Protein AF-A0A6A4CBH0-F1 (afdb_monomer_lite)

Organism: NCBI:txid129364

Secondary structure (DSSP, 8-state):
--HHHHHHHHHHHHHHH-TTS-HHHHHHHHHHHHT-SSPPPHHHHHHHHHTHHHHHSTTTT-----PPPPPPHHHHHHHHHHHHHHTT----HHHHHHHHHHHHH-TT---S--------

Radius of gyration: 25.38 Å; chains: 1; bounding box: 57×27×65 Å

Foldseek 3Di:
DDPVLVLLLVLLVVCVVCVVQDLVNSQVCSCVVVVDPDRDDSVNSVVSNVCVVVSPDPCNVVCPVPPPPPPPPVVVLVVVVVVCVVVVHDDDPVNSVVVSVVCVVPPDDPDDDDDPPPDD

pLDDT: mean 73.87, std 17.66, range [33.56, 94.62]

Structure (mmCIF, N/CA/C/O backbone):
data_AF-A0A6A4CBH0-F1
#
_entry.id   AF-A0A6A4CBH0-F1
#
loop_
_atom_site.group_PDB
_atom_site.id
_atom_site.type_symbol
_atom_site.label_atom_id
_atom_site.label_alt_id
_atom_site.label_comp_id
_atom_site.label_asym_id
_atom_site.label_entity_id
_atom_site.label_seq_id
_atom_site.pdbx_PDB_ins_code
_atom_site.Cartn_x
_atom_s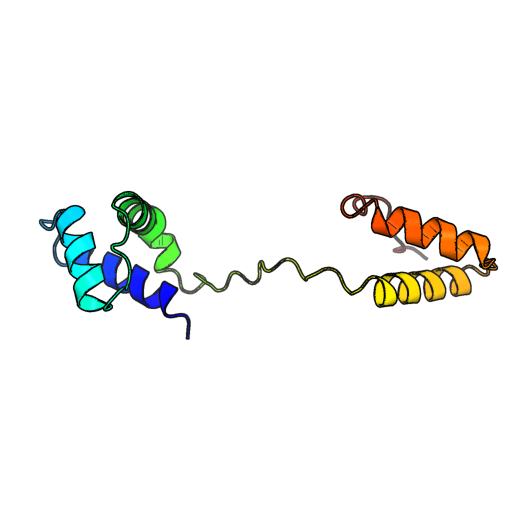ite.Cartn_y
_atom_site.Cartn_z
_atom_site.occupancy
_atom_site.B_iso_or_equiv
_atom_site.auth_seq_id
_atom_site.auth_comp_id
_atom_site.auth_asym_id
_atom_site.auth_atom_id
_atom_site.pdbx_PDB_model_num
ATOM 1 N N . MET A 1 1 ? 4.809 -12.274 -1.431 1.00 48.47 1 MET A N 1
ATOM 2 C CA . MET A 1 1 ? 3.428 -11.894 -1.054 1.00 48.47 1 MET A CA 1
ATOM 3 C C . MET A 1 1 ? 3.459 -10.471 -0.514 1.00 48.47 1 MET A C 1
ATOM 5 O O . MET A 1 1 ? 4.158 -10.226 0.465 1.00 48.47 1 MET A O 1
ATOM 9 N N . ASP A 1 2 ? 2.806 -9.523 -1.187 1.00 65.88 2 ASP A N 1
ATOM 10 C CA . ASP A 1 2 ? 2.856 -8.112 -0.788 1.00 65.88 2 ASP A CA 1
ATOM 11 C C . ASP A 1 2 ? 2.041 -7.873 0.500 1.00 65.88 2 ASP A C 1
ATOM 13 O O . ASP A 1 2 ? 0.806 -7.862 0.500 1.00 65.88 2 ASP A O 1
ATOM 17 N N . ARG A 1 3 ? 2.752 -7.695 1.623 1.00 72.12 3 ARG A N 1
ATOM 18 C CA . ARG A 1 3 ? 2.164 -7.398 2.942 1.00 72.12 3 ARG A CA 1
ATOM 19 C C . ARG A 1 3 ? 1.394 -6.073 2.942 1.00 72.12 3 ARG A C 1
ATOM 21 O O . ARG A 1 3 ? 0.424 -5.946 3.686 1.00 72.12 3 ARG A O 1
ATOM 28 N N . SER A 1 4 ? 1.775 -5.115 2.093 1.00 81.25 4 SER A N 1
ATOM 29 C CA . SER A 1 4 ? 1.113 -3.811 1.980 1.00 81.25 4 SER A CA 1
ATOM 30 C C . SER A 1 4 ? -0.310 -3.955 1.437 1.00 81.25 4 SER A C 1
ATOM 32 O O . SER A 1 4 ? -1.264 -3.484 2.063 1.00 81.25 4 SER A O 1
ATOM 34 N N . LYS A 1 5 ? -0.477 -4.699 0.335 1.00 86.06 5 LYS A N 1
ATOM 35 C CA . LYS A 1 5 ? -1.785 -5.055 -0.242 1.00 86.06 5 LYS A CA 1
ATOM 36 C C . LYS A 1 5 ? -2.701 -5.743 0.772 1.00 86.06 5 LYS A C 1
ATOM 38 O O . LYS A 1 5 ? -3.870 -5.374 0.894 1.00 86.06 5 LYS A O 1
ATOM 43 N N . PHE A 1 6 ? -2.176 -6.704 1.534 1.00 88.94 6 PHE A N 1
ATOM 44 C CA . PHE A 1 6 ? -2.955 -7.403 2.561 1.00 88.94 6 PHE A CA 1
ATOM 45 C C . PHE A 1 6 ? -3.449 -6.459 3.671 1.00 88.94 6 PHE A C 1
ATOM 47 O O . PHE A 1 6 ? -4.631 -6.491 4.015 1.00 88.94 6 PHE A O 1
ATOM 54 N N . HIS A 1 7 ? -2.583 -5.581 4.193 1.00 91.06 7 HIS A N 1
ATOM 55 C CA . HIS A 1 7 ? -2.962 -4.630 5.246 1.00 91.06 7 HIS A CA 1
ATOM 56 C C . HIS A 1 7 ? -4.074 -3.679 4.793 1.00 91.06 7 HIS A C 1
ATOM 58 O O . HIS A 1 7 ? -5.059 -3.506 5.511 1.00 91.06 7 HIS A O 1
ATOM 64 N N . LYS A 1 8 ? -3.955 -3.103 3.588 1.00 91.62 8 LYS A N 1
ATOM 65 C CA . LYS A 1 8 ? -4.967 -2.187 3.036 1.00 91.62 8 LYS A CA 1
ATOM 66 C C . LYS A 1 8 ? -6.329 -2.870 2.901 1.00 91.62 8 LYS A C 1
ATOM 68 O O . LYS A 1 8 ? -7.339 -2.314 3.319 1.00 91.62 8 LYS A O 1
ATOM 73 N N . ARG A 1 9 ? -6.350 -4.110 2.405 1.00 93.56 9 ARG A N 1
ATOM 74 C CA . ARG A 1 9 ? -7.587 -4.892 2.263 1.00 93.56 9 ARG A CA 1
ATOM 75 C C . ARG A 1 9 ? -8.242 -5.217 3.600 1.00 93.56 9 ARG A C 1
ATOM 77 O O . ARG A 1 9 ? -9.455 -5.121 3.739 1.00 93.56 9 ARG A O 1
ATOM 84 N N . ALA A 1 10 ? -7.446 -5.588 4.594 1.00 93.19 10 ALA A N 1
ATOM 85 C CA . ALA A 1 10 ? -7.961 -5.870 5.925 1.00 93.19 10 ALA A CA 1
ATOM 86 C C . ALA A 1 10 ? -8.542 -4.616 6.609 1.00 93.19 10 ALA A C 1
ATOM 88 O O . ALA A 1 10 ? -9.530 -4.736 7.326 1.00 93.19 10 ALA A O 1
ATOM 89 N N . ILE A 1 11 ? -7.982 -3.427 6.355 1.00 93.00 11 ILE A N 1
ATOM 90 C CA . ILE A 1 11 ? -8.547 -2.149 6.825 1.00 93.00 11 ILE A CA 1
ATOM 91 C C . ILE A 1 11 ? -9.919 -1.891 6.197 1.00 93.00 11 ILE A C 1
ATOM 93 O O . ILE A 1 11 ? -10.850 -1.560 6.923 1.00 93.00 11 ILE A O 1
ATOM 97 N N . ILE A 1 12 ? -10.057 -2.085 4.883 1.00 93.75 12 ILE A N 1
ATOM 98 C CA . ILE A 1 12 ? -11.334 -1.897 4.173 1.00 93.75 12 ILE A CA 1
ATOM 99 C C . ILE A 1 12 ? -12.404 -2.841 4.736 1.00 93.75 12 ILE A C 1
ATOM 101 O O . ILE A 1 12 ? -13.463 -2.383 5.144 1.00 93.75 12 ILE A O 1
ATOM 105 N N . ARG A 1 13 ? -12.084 -4.133 4.889 1.00 94.62 13 ARG A N 1
ATOM 106 C CA . ARG A 1 13 ? -13.010 -5.120 5.475 1.00 94.62 13 ARG A CA 1
ATOM 107 C C . ARG A 1 13 ? -13.432 -4.769 6.902 1.00 94.62 13 ARG A C 1
ATOM 109 O O . ARG A 1 13 ? -14.569 -5.015 7.280 1.00 94.62 13 ARG A O 1
ATOM 116 N N . MET A 1 14 ? -12.519 -4.217 7.704 1.00 92.50 14 MET A N 1
ATOM 117 C CA . MET A 1 14 ? -12.837 -3.779 9.066 1.00 92.50 14 MET A CA 1
ATOM 118 C C . MET A 1 14 ? -13.775 -2.565 9.063 1.00 92.50 14 MET A C 1
ATOM 120 O O . MET A 1 14 ? -14.691 -2.508 9.877 1.00 92.50 14 MET A O 1
ATOM 124 N N . ALA A 1 15 ? -13.565 -1.616 8.147 1.00 91.12 15 ALA A N 1
ATOM 125 C CA . ALA A 1 15 ? -14.429 -0.448 7.997 1.00 91.12 15 ALA A CA 1
ATOM 126 C C . ALA A 1 15 ? -15.841 -0.833 7.515 1.00 91.12 15 ALA A C 1
ATOM 128 O O . ALA A 1 15 ? -16.821 -0.293 8.015 1.00 91.12 15 ALA A O 1
ATOM 129 N N . GLU A 1 16 ? -15.947 -1.805 6.604 1.00 89.50 16 GLU A N 1
ATOM 130 C CA . GLU A 1 16 ? -17.230 -2.360 6.143 1.00 89.50 16 GLU A CA 1
ATOM 131 C C . GLU A 1 16 ? -17.956 -3.135 7.251 1.00 89.50 16 GLU A C 1
ATOM 133 O O . GLU A 1 16 ? -19.165 -2.996 7.416 1.00 89.50 16 GLU A O 1
ATOM 138 N N . ALA A 1 17 ? -17.225 -3.931 8.039 1.00 90.62 17 ALA A N 1
ATOM 139 C CA . ALA A 1 17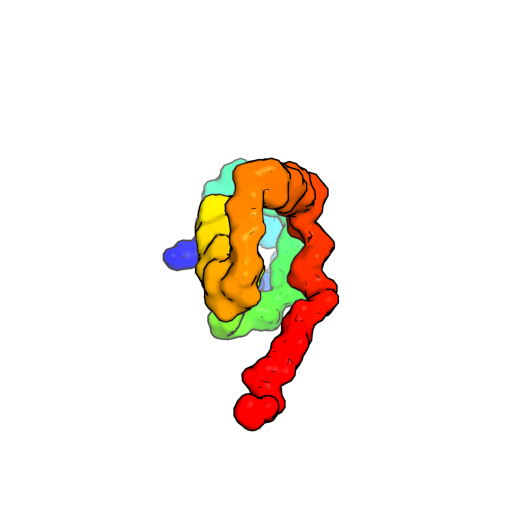 ? -17.801 -4.709 9.135 1.00 90.62 17 ALA A CA 1
ATOM 140 C C . ALA A 1 17 ? -18.246 -3.842 10.325 1.00 90.62 17 ALA A C 1
ATOM 142 O O . ALA A 1 17 ? -19.129 -4.240 11.084 1.00 90.62 17 ALA A O 1
ATOM 143 N N . CYS A 1 18 ? -17.620 -2.681 10.528 1.00 88.81 18 CYS A N 1
ATOM 144 C CA . CYS A 1 18 ? -17.898 -1.782 11.646 1.00 88.81 18 CYS A CA 1
ATOM 145 C C . CYS A 1 18 ? -17.973 -0.320 11.165 1.00 88.81 18 CYS A C 1
ATOM 147 O O . CYS A 1 18 ? -17.053 0.456 11.436 1.00 88.81 18 CYS A O 1
ATOM 149 N N . PRO A 1 19 ? -19.070 0.095 10.502 1.00 85.50 19 PRO A N 1
ATOM 150 C CA . PRO A 1 19 ? -19.208 1.450 9.955 1.00 85.50 19 PRO A CA 1
ATOM 151 C C . PRO A 1 19 ? -19.298 2.544 11.032 1.00 85.50 19 PRO A C 1
ATOM 153 O O . PRO A 1 19 ? -19.088 3.718 10.743 1.00 85.50 19 PRO A O 1
ATOM 156 N N . SER A 1 20 ? -19.585 2.175 12.285 1.00 86.44 20 SER A N 1
ATOM 157 C CA . SER A 1 20 ? -19.554 3.075 13.445 1.00 86.44 20 SER A CA 1
ATOM 158 C C . SER A 1 20 ? -18.137 3.441 13.897 1.00 86.44 20 SER A C 1
ATOM 160 O O . SER A 1 20 ? -17.965 4.389 14.662 1.00 86.44 20 SER A O 1
ATOM 162 N N . MET A 1 21 ? -17.120 2.704 13.441 1.00 88.00 21 MET A N 1
ATOM 163 C CA . MET A 1 21 ? -15.731 2.923 13.822 1.00 88.00 21 MET A CA 1
ATOM 164 C C . MET A 1 21 ? -15.176 4.164 13.123 1.00 88.00 21 MET A C 1
ATOM 166 O O . MET A 1 21 ? -15.154 4.275 11.896 1.00 88.00 21 MET A O 1
ATOM 170 N N . THR A 1 22 ? -14.665 5.107 13.904 1.00 88.75 22 THR A N 1
ATOM 171 C CA . THR A 1 22 ? -14.076 6.331 13.366 1.00 88.75 22 THR A CA 1
ATOM 172 C C . THR A 1 22 ? -12.725 6.055 12.699 1.00 88.75 22 THR A C 1
ATOM 174 O O . THR A 1 22 ? -11.999 5.115 13.033 1.00 88.75 22 THR A O 1
ATOM 177 N N . GLN A 1 23 ? -12.297 6.944 11.795 1.00 88.69 23 GLN A N 1
ATOM 178 C CA . GLN A 1 23 ? -10.972 6.840 11.163 1.00 88.69 23 GLN A CA 1
ATOM 179 C C . GLN A 1 23 ? -9.819 6.782 12.181 1.00 88.69 23 GLN A C 1
ATOM 181 O O . GLN A 1 23 ? -8.821 6.104 11.948 1.00 88.69 23 GLN A O 1
ATOM 186 N N . SER A 1 24 ? -9.936 7.487 13.310 1.00 88.38 24 SER A N 1
ATOM 187 C CA . SER A 1 24 ? -8.912 7.483 14.364 1.00 88.38 24 SER A CA 1
ATOM 188 C C . SER A 1 24 ? -8.783 6.117 15.031 1.00 88.38 24 SER A C 1
ATOM 190 O O . SER A 1 24 ? -7.672 5.677 15.343 1.00 88.38 24 SER A O 1
ATOM 192 N N . GLU A 1 25 ? -9.908 5.435 15.215 1.00 90.31 25 GLU A N 1
ATOM 193 C CA . GLU A 1 25 ? -9.951 4.086 15.761 1.00 90.31 25 GLU A CA 1
ATOM 194 C C . GLU A 1 25 ? -9.422 3.080 14.743 1.00 90.31 25 GLU A C 1
ATOM 196 O O . GLU A 1 25 ? -8.608 2.237 15.114 1.00 90.31 25 GLU A O 1
ATOM 201 N N . LEU A 1 26 ? -9.769 3.211 13.457 1.00 90.94 26 LEU A N 1
ATOM 202 C CA . LEU A 1 26 ? -9.203 2.379 12.386 1.00 90.94 26 LEU A CA 1
ATOM 203 C C . LEU A 1 26 ? -7.674 2.498 12.313 1.00 90.94 26 LEU A C 1
ATOM 205 O O . LEU A 1 26 ? -6.982 1.490 12.170 1.00 90.94 26 LEU A O 1
ATOM 209 N N . VAL A 1 27 ? -7.122 3.705 12.484 1.00 91.88 27 VAL A N 1
ATOM 210 C CA . VAL A 1 27 ? -5.668 3.915 12.589 1.00 91.88 27 VAL A CA 1
ATOM 211 C C . VAL A 1 27 ? -5.082 3.150 13.783 1.00 91.88 27 VAL A C 1
ATOM 213 O O . VAL A 1 27 ? -4.048 2.484 13.652 1.00 91.88 27 VAL A O 1
ATOM 216 N N . ALA A 1 28 ? -5.706 3.264 14.959 1.00 91.75 28 ALA A N 1
ATOM 217 C CA . ALA A 1 28 ? -5.237 2.604 16.177 1.00 91.75 28 ALA A CA 1
ATOM 218 C C . ALA A 1 28 ? -5.319 1.073 16.056 1.00 91.75 28 ALA A C 1
ATOM 220 O O . ALA A 1 28 ? -4.362 0.368 16.391 1.00 91.75 28 ALA A O 1
ATOM 221 N N . TRP A 1 29 ? -6.424 0.575 15.502 1.00 93.12 29 TRP A N 1
ATOM 222 C CA . TRP A 1 29 ? -6.647 -0.832 15.204 1.00 93.12 29 TRP A CA 1
ATOM 223 C C . TRP A 1 29 ? -5.617 -1.361 14.210 1.00 93.12 29 TRP A C 1
ATOM 225 O O . TRP A 1 29 ? -4.968 -2.362 14.503 1.00 93.12 29 TRP A O 1
ATOM 235 N N . ALA A 1 30 ? -5.379 -0.667 13.095 1.00 91.06 30 ALA A N 1
ATOM 236 C CA . ALA A 1 30 ? -4.412 -1.086 12.083 1.00 91.06 30 ALA A CA 1
ATOM 237 C C . ALA A 1 30 ? -2.992 -1.160 12.662 1.00 91.06 30 ALA A C 1
ATOM 239 O O . ALA A 1 30 ? -2.281 -2.148 12.461 1.00 91.06 30 ALA A O 1
ATOM 240 N N . ARG A 1 31 ? -2.588 -0.157 13.456 1.00 91.25 31 ARG A N 1
ATOM 241 C CA . ARG A 1 31 ? -1.292 -0.170 14.149 1.00 91.25 31 ARG A CA 1
ATOM 242 C C . ARG A 1 31 ? -1.166 -1.381 15.078 1.00 91.25 31 ARG A C 1
ATOM 244 O O . ARG A 1 31 ? -0.136 -2.053 15.045 1.00 91.25 31 ARG A O 1
ATOM 251 N N . LYS A 1 32 ? -2.198 -1.664 15.883 1.00 92.12 32 LYS A N 1
ATOM 252 C CA . LYS A 1 32 ? -2.212 -2.783 16.840 1.00 92.12 32 LYS A CA 1
ATOM 253 C C . LYS A 1 32 ? -2.238 -4.141 16.131 1.00 92.12 32 LYS A C 1
ATOM 255 O O . LYS A 1 32 ? -1.474 -5.031 16.495 1.00 92.12 32 LYS A O 1
ATOM 260 N N . LYS A 1 33 ? -3.076 -4.291 15.102 1.00 92.12 33 LYS A N 1
ATOM 261 C CA . LYS A 1 33 ? -3.291 -5.538 14.353 1.00 92.12 33 LYS A CA 1
ATOM 262 C C . LYS A 1 33 ? -2.060 -5.948 13.550 1.00 92.12 33 LYS A C 1
ATOM 264 O O . LYS A 1 33 ? -1.678 -7.113 13.595 1.00 92.12 33 LYS A O 1
ATOM 269 N N . PHE A 1 34 ? -1.432 -5.002 12.851 1.00 89.00 34 PHE A N 1
ATOM 270 C CA . PHE A 1 34 ? -0.278 -5.273 11.984 1.00 89.00 34 PHE A CA 1
ATOM 271 C C . PHE A 1 34 ? 1.073 -4.989 12.650 1.00 89.00 34 PHE A C 1
ATOM 273 O O . PHE A 1 34 ? 2.105 -5.094 11.993 1.00 89.00 34 PHE A O 1
ATOM 280 N N . LYS A 1 35 ? 1.078 -4.622 13.941 1.00 90.19 35 LYS A N 1
ATOM 281 C CA . LYS A 1 35 ? 2.284 -4.279 14.717 1.00 90.19 35 LYS A CA 1
ATOM 282 C C . LYS A 1 35 ? 3.185 -3.277 13.975 1.00 90.19 35 LYS A C 1
ATOM 284 O O . LYS A 1 35 ? 4.402 -3.438 13.912 1.00 90.19 35 LYS A O 1
ATOM 289 N N . LEU A 1 36 ? 2.575 -2.251 13.373 1.00 87.00 36 LEU A N 1
ATOM 290 C CA . LEU A 1 36 ? 3.304 -1.257 12.581 1.00 87.00 36 LEU A CA 1
ATOM 291 C C . LEU A 1 36 ? 4.220 -0.427 13.488 1.00 87.00 36 LEU A C 1
ATOM 293 O O . LEU A 1 36 ? 3.780 0.082 14.522 1.00 87.00 36 LEU A O 1
ATOM 297 N N . ARG A 1 37 ? 5.477 -0.241 13.062 1.00 85.69 37 ARG A N 1
ATOM 298 C CA . ARG A 1 37 ? 6.462 0.595 13.772 1.00 85.69 37 ARG A CA 1
ATOM 299 C C . ARG A 1 37 ? 5.961 2.031 13.939 1.00 85.69 37 ARG A C 1
ATOM 301 O O . ARG A 1 37 ? 6.069 2.601 15.018 1.00 85.69 37 ARG A O 1
ATOM 308 N N . ALA A 1 38 ? 5.391 2.591 12.873 1.00 85.06 38 ALA A N 1
ATOM 309 C CA . ALA A 1 38 ? 4.813 3.928 12.854 1.00 85.06 38 ALA A CA 1
ATOM 310 C C . ALA A 1 38 ? 3.284 3.862 12.793 1.00 85.06 38 ALA A C 1
ATOM 312 O O . ALA A 1 38 ? 2.703 2.980 12.155 1.00 85.06 38 ALA A O 1
ATOM 313 N N . LYS A 1 39 ? 2.628 4.823 13.449 1.00 82.25 39 LYS A N 1
ATOM 314 C CA . LYS A 1 39 ? 1.181 5.011 13.340 1.00 82.25 39 LYS A CA 1
ATOM 315 C C . LYS A 1 39 ? 0.858 5.473 11.909 1.00 82.25 39 LYS A C 1
ATOM 317 O O . LYS A 1 39 ? 1.436 6.472 11.481 1.00 82.25 39 LYS A O 1
ATOM 322 N N . PRO A 1 40 ? -0.037 4.789 11.173 1.00 83.25 40 PRO A N 1
ATOM 323 C CA . PRO A 1 40 ? -0.461 5.273 9.867 1.00 83.25 40 PRO A CA 1
ATOM 324 C C . PRO A 1 40 ? -1.175 6.619 10.023 1.00 83.25 40 PRO A C 1
ATOM 326 O O . PRO A 1 40 ? -1.867 6.857 11.016 1.00 83.25 40 PRO A O 1
ATOM 329 N N . SER A 1 41 ? -0.978 7.525 9.068 1.00 87.81 41 SER A N 1
ATOM 330 C CA . SER A 1 41 ? -1.644 8.824 9.104 1.00 87.81 41 SER A CA 1
ATOM 331 C C . SER A 1 41 ? -3.146 8.659 8.864 1.00 87.81 41 SER A C 1
ATOM 333 O O . SER A 1 41 ? -3.595 7.716 8.208 1.00 87.81 41 SER A O 1
ATOM 335 N N . ARG A 1 42 ? -3.943 9.600 9.380 1.00 87.81 42 ARG A N 1
ATOM 336 C CA . ARG A 1 42 ? -5.386 9.642 9.102 1.00 87.81 42 ARG A CA 1
ATOM 337 C C . ARG A 1 42 ? -5.655 9.766 7.598 1.00 87.81 42 ARG A C 1
ATOM 339 O O . ARG A 1 42 ? -6.542 9.097 7.079 1.00 87.81 42 ARG A O 1
ATOM 346 N N . ASN A 1 43 ? -4.823 10.549 6.907 1.00 89.94 43 ASN A N 1
ATOM 347 C CA . ASN A 1 43 ? -4.881 10.726 5.457 1.00 89.94 43 ASN A CA 1
ATOM 348 C C . ASN A 1 43 ? -4.656 9.399 4.730 1.00 89.94 43 ASN A C 1
ATOM 350 O O . ASN A 1 43 ? -5.436 9.070 3.851 1.00 89.94 43 ASN A O 1
ATOM 354 N N . ALA A 1 44 ? -3.698 8.578 5.175 1.00 88.56 44 ALA A N 1
ATOM 355 C CA . ALA A 1 44 ? -3.466 7.267 4.576 1.00 88.56 44 ALA A CA 1
ATOM 356 C C . ALA A 1 44 ? -4.692 6.345 4.685 1.00 88.56 44 ALA A C 1
ATOM 358 O O . ALA A 1 44 ? -4.998 5.632 3.736 1.00 88.56 44 ALA A O 1
ATOM 359 N N . ILE A 1 45 ? -5.420 6.362 5.810 1.00 91.25 45 ILE A N 1
ATOM 360 C CA . ILE A 1 45 ? -6.671 5.594 5.939 1.00 91.25 45 ILE A CA 1
ATOM 361 C C . ILE A 1 45 ? -7.756 6.149 5.011 1.00 91.25 45 ILE A C 1
ATOM 363 O O . ILE A 1 45 ? -8.433 5.371 4.348 1.00 91.25 45 ILE A O 1
ATOM 367 N N . SER A 1 46 ? -7.891 7.474 4.919 1.00 91.88 46 SER A N 1
ATOM 368 C CA . SER A 1 46 ? -8.816 8.118 3.977 1.00 91.88 46 SER A CA 1
ATOM 369 C C . SER A 1 46 ? -8.514 7.724 2.528 1.00 91.88 46 SER A C 1
ATOM 371 O O . SER A 1 46 ? -9.413 7.301 1.807 1.00 91.88 46 SER A O 1
ATOM 373 N N . ASP A 1 47 ? -7.244 7.765 2.123 1.00 91.69 47 ASP A N 1
ATOM 374 C CA . ASP A 1 47 ? -6.806 7.384 0.779 1.00 91.69 47 ASP A CA 1
ATOM 375 C C . ASP A 1 47 ? -7.047 5.895 0.503 1.00 91.69 47 ASP A C 1
ATOM 377 O O . ASP A 1 47 ? -7.463 5.532 -0.595 1.00 91.69 47 ASP A O 1
ATOM 381 N N . ILE A 1 48 ? -6.843 5.024 1.497 1.00 92.19 48 ILE A N 1
ATOM 382 C CA . ILE A 1 48 ? -7.172 3.595 1.386 1.00 92.19 48 ILE A CA 1
ATOM 383 C C . ILE A 1 48 ? -8.675 3.400 1.167 1.00 92.19 48 ILE A C 1
ATOM 385 O O . ILE A 1 48 ? -9.056 2.625 0.296 1.00 92.19 48 ILE A O 1
ATOM 389 N N . MET A 1 49 ? -9.526 4.099 1.920 1.00 91.00 49 MET A N 1
ATOM 390 C CA . MET A 1 49 ? -10.980 3.970 1.779 1.00 91.00 49 MET A CA 1
ATOM 391 C C . MET A 1 49 ? -11.484 4.540 0.449 1.00 91.00 49 MET A C 1
ATOM 393 O O . MET A 1 49 ? -12.304 3.909 -0.207 1.00 91.00 49 MET A O 1
ATOM 397 N N . LYS A 1 50 ? -10.955 5.684 -0.002 1.00 93.12 50 LYS A N 1
ATOM 398 C CA . LYS A 1 50 ? -11.303 6.269 -1.311 1.00 93.12 50 LYS A CA 1
ATOM 399 C C . LYS A 1 50 ? -10.952 5.351 -2.477 1.00 93.12 50 LYS A C 1
ATOM 401 O O . LYS A 1 50 ? -11.665 5.317 -3.469 1.00 93.12 50 LYS A O 1
ATOM 406 N N . ASN A 1 51 ? -9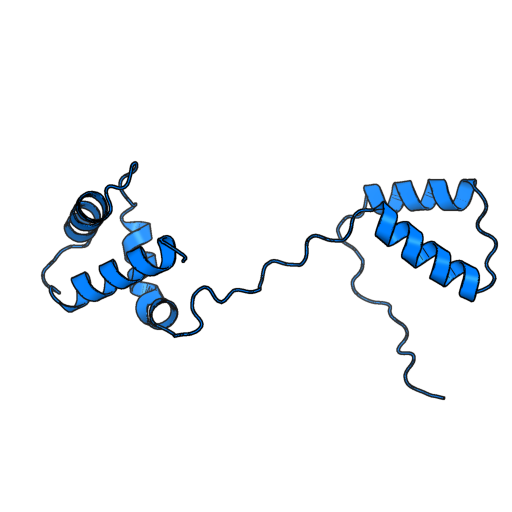.854 4.611 -2.353 1.00 91.25 51 ASN A N 1
ATOM 407 C CA . ASN A 1 51 ? -9.395 3.672 -3.371 1.00 91.25 51 ASN A CA 1
ATOM 408 C C . ASN A 1 51 ? -9.844 2.229 -3.081 1.00 91.25 51 ASN A C 1
ATOM 410 O O . ASN A 1 51 ? -9.227 1.297 -3.597 1.00 91.25 51 ASN A O 1
ATOM 414 N N . ALA A 1 52 ? -10.872 2.015 -2.249 1.00 91.75 52 ALA A N 1
ATOM 415 C CA . ALA A 1 52 ? -11.246 0.683 -1.771 1.00 91.75 52 ALA A CA 1
ATOM 416 C C . ALA A 1 52 ? -11.577 -0.296 -2.907 1.00 91.75 52 ALA A C 1
ATOM 418 O O . ALA A 1 52 ? -11.054 -1.412 -2.916 1.00 91.75 52 ALA A O 1
ATOM 419 N N . GLU A 1 53 ? -12.358 0.143 -3.896 1.00 89.75 53 GLU A N 1
ATOM 420 C CA . GLU A 1 53 ? -12.707 -0.657 -5.079 1.00 89.75 53 GLU A CA 1
ATOM 421 C C . GLU A 1 53 ? -11.458 -1.089 -5.856 1.00 89.75 53 GLU A C 1
ATOM 423 O O . GLU A 1 53 ? -11.256 -2.273 -6.137 1.00 89.75 53 GLU A O 1
ATOM 428 N N . SER A 1 54 ? -10.556 -0.136 -6.116 1.00 88.94 54 SER A N 1
ATOM 429 C CA . SER A 1 54 ? -9.280 -0.403 -6.780 1.00 88.94 54 SER A CA 1
ATOM 430 C C . SER A 1 54 ? -8.425 -1.375 -5.968 1.00 88.94 54 SER A C 1
ATOM 432 O O . SER A 1 54 ? -7.922 -2.343 -6.524 1.00 88.94 54 SER A O 1
ATOM 434 N N . ILE A 1 55 ? -8.327 -1.204 -4.646 1.00 89.75 55 ILE A N 1
ATOM 435 C CA . ILE A 1 55 ? -7.533 -2.062 -3.749 1.00 89.75 55 ILE A CA 1
ATOM 436 C C . ILE A 1 55 ? -8.079 -3.497 -3.676 1.00 89.75 55 ILE A C 1
ATOM 438 O O . ILE A 1 55 ? -7.310 -4.466 -3.549 1.00 89.75 55 ILE A O 1
ATOM 442 N N . MET A 1 56 ? -9.400 -3.654 -3.743 1.00 88.75 56 MET A N 1
ATOM 443 C CA . MET A 1 56 ? -10.068 -4.956 -3.722 1.00 88.75 56 MET A CA 1
ATOM 444 C C . MET A 1 56 ? -10.012 -5.690 -5.058 1.00 88.75 56 MET A C 1
ATOM 446 O O . MET A 1 56 ? -10.052 -6.922 -5.054 1.00 88.75 56 MET A O 1
ATOM 450 N N . SER A 1 57 ? -9.820 -4.974 -6.168 1.00 89.62 57 SER A N 1
ATOM 451 C CA . SER A 1 57 ? -9.672 -5.577 -7.495 1.00 89.62 57 SER A CA 1
ATOM 452 C C . SER A 1 57 ? -8.561 -6.637 -7.541 1.00 89.62 57 SER A C 1
ATOM 454 O O . SER A 1 57 ? -7.545 -6.557 -6.837 1.00 89.62 57 SER A O 1
ATOM 456 N N . ALA A 1 58 ? -8.736 -7.663 -8.375 1.00 84.31 58 ALA A N 1
ATOM 457 C CA . ALA A 1 58 ? -7.740 -8.724 -8.535 1.00 84.31 58 ALA A CA 1
ATOM 458 C C . ALA A 1 58 ? -6.382 -8.168 -9.009 1.00 84.31 58 ALA A C 1
ATOM 460 O O . ALA A 1 58 ? -5.339 -8.590 -8.500 1.00 84.31 58 ALA A O 1
ATOM 461 N N . THR A 1 59 ? -6.429 -7.158 -9.881 1.00 83.12 59 THR A N 1
ATOM 462 C CA . THR A 1 59 ? -5.298 -6.484 -10.538 1.00 83.12 59 THR A CA 1
ATOM 463 C C . THR A 1 59 ? -4.547 -5.492 -9.644 1.00 83.12 59 THR A C 1
ATOM 465 O O . THR A 1 59 ? -3.519 -4.963 -10.046 1.00 83.12 59 THR A O 1
ATOM 468 N N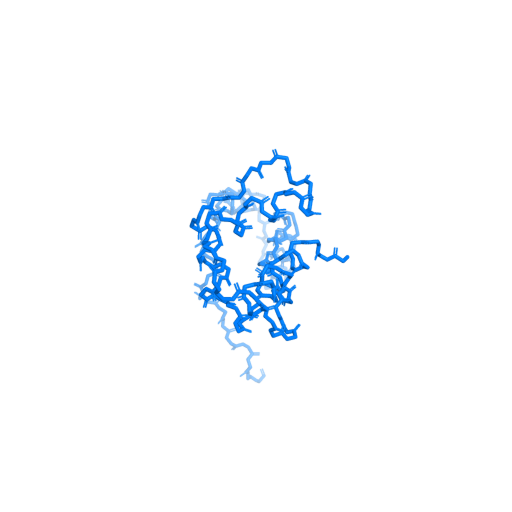 . TYR A 1 60 ? -5.014 -5.212 -8.424 1.00 81.31 60 TYR A N 1
ATOM 469 C CA . TYR A 1 60 ? -4.323 -4.279 -7.529 1.00 81.31 60 TYR A CA 1
ATOM 470 C C . TYR A 1 60 ? -2.926 -4.769 -7.136 1.00 81.31 60 TYR A C 1
ATOM 472 O O . TYR A 1 60 ? -2.807 -5.868 -6.591 1.00 81.31 60 TYR A O 1
ATOM 480 N N . GLY A 1 61 ? -1.873 -3.972 -7.316 1.00 70.62 61 GLY A N 1
ATOM 481 C CA . GLY A 1 61 ? -0.501 -4.414 -7.046 1.00 70.62 61 GLY A CA 1
ATOM 482 C C . GLY A 1 61 ? 0.063 -5.341 -8.127 1.00 70.62 61 GLY A C 1
ATOM 483 O O . GLY A 1 61 ? 1.154 -5.872 -7.939 1.00 70.62 61 GLY A O 1
ATOM 484 N N . ASP A 1 62 ? -0.666 -5.529 -9.233 1.00 69.94 62 ASP A N 1
ATOM 485 C CA . ASP A 1 62 ? -0.123 -6.006 -10.512 1.00 69.94 62 ASP A CA 1
ATOM 486 C C . ASP A 1 62 ? 0.405 -4.825 -11.346 1.00 69.94 62 ASP A C 1
ATOM 488 O O . ASP A 1 62 ? 0.447 -4.842 -12.576 1.00 69.94 62 ASP A O 1
ATOM 492 N N . ASP A 1 63 ? 0.784 -3.743 -10.661 1.00 56.91 63 ASP A N 1
ATOM 493 C CA . ASP A 1 63 ? 1.426 -2.570 -11.221 1.00 56.91 63 ASP A CA 1
ATOM 494 C C . ASP A 1 63 ? 2.850 -2.964 -11.646 1.00 56.91 63 ASP A C 1
ATOM 496 O O . ASP A 1 63 ? 3.871 -2.524 -11.121 1.00 56.91 63 ASP A O 1
ATOM 500 N N . SER A 1 64 ? 2.898 -3.738 -12.723 1.00 52.53 64 SER A N 1
ATOM 501 C CA . SER A 1 64 ? 4.003 -3.961 -13.649 1.00 52.53 64 SER A CA 1
ATOM 502 C C . SER A 1 64 ? 4.494 -2.645 -14.293 1.00 52.53 64 SER A C 1
ATOM 504 O O . SER A 1 64 ? 5.207 -2.648 -15.289 1.00 52.53 64 SER A O 1
ATOM 506 N N . GLN A 1 65 ? 4.130 -1.491 -13.720 1.00 54.31 65 GLN A N 1
ATOM 507 C CA . GLN A 1 65 ? 4.558 -0.144 -14.080 1.00 54.31 65 GLN A CA 1
ATOM 508 C C . GLN A 1 65 ? 5.849 0.270 -13.368 1.00 54.31 65 GLN A C 1
ATOM 510 O O . GLN A 1 65 ? 6.160 1.462 -13.282 1.00 54.31 65 GLN A O 1
ATOM 515 N N . HIS A 1 66 ? 6.662 -0.688 -12.920 1.00 50.81 66 HIS A N 1
ATOM 516 C CA . HIS A 1 66 ? 8.089 -0.415 -12.913 1.00 50.81 66 HIS A CA 1
ATOM 517 C C . HIS A 1 66 ? 8.458 -0.079 -14.358 1.00 50.81 66 HIS A C 1
ATOM 519 O O . HIS A 1 66 ? 8.568 -0.963 -15.206 1.00 50.81 66 HIS A O 1
ATOM 525 N N . LYS A 1 67 ? 8.613 1.220 -14.660 1.00 53.97 67 LYS A N 1
ATOM 526 C CA . LYS A 1 67 ? 9.343 1.636 -15.856 1.00 53.97 67 LYS A CA 1
ATOM 527 C C . LYS A 1 67 ? 10.618 0.800 -15.844 1.00 53.97 67 LYS A C 1
ATOM 529 O O . LYS A 1 67 ? 11.304 0.841 -14.815 1.00 53.97 67 LYS A O 1
ATOM 534 N N . PRO A 1 68 ? 10.910 0.024 -16.902 1.00 55.16 68 PRO A N 1
ATOM 535 C CA . PRO A 1 68 ? 12.144 -0.731 -16.933 1.00 55.16 68 PRO A CA 1
ATOM 536 C C . PRO A 1 68 ? 13.258 0.266 -16.652 1.00 55.16 68 PRO A C 1
ATOM 538 O O . PRO A 1 68 ? 13.322 1.322 -17.293 1.00 55.16 68 PRO A O 1
ATOM 541 N N . THR A 1 69 ? 14.062 -0.018 -15.626 1.00 58.31 69 THR A N 1
ATOM 542 C CA . THR A 1 69 ? 15.292 0.730 -15.396 1.00 58.31 69 THR A CA 1
ATOM 543 C C . THR A 1 69 ? 15.999 0.762 -16.745 1.00 58.31 69 THR A C 1
ATOM 545 O O . THR A 1 69 ? 16.188 -0.311 -17.330 1.00 58.31 69 THR A O 1
ATOM 548 N N . PRO A 1 70 ? 16.285 1.950 -17.309 1.00 63.94 70 PRO A N 1
ATOM 549 C CA . PRO A 1 70 ? 16.923 2.009 -18.610 1.00 63.94 70 PRO A CA 1
ATOM 550 C C . PRO A 1 70 ? 18.196 1.159 -18.537 1.00 63.94 70 PRO A C 1
ATOM 552 O O . PRO A 1 70 ? 18.895 1.233 -17.520 1.00 63.94 70 PRO A O 1
ATOM 555 N N . PRO A 1 71 ? 18.474 0.325 -19.554 1.00 69.00 71 PRO A N 1
ATOM 556 C CA . PRO A 1 71 ? 19.637 -0.546 -19.521 1.00 69.00 71 PRO A CA 1
ATOM 557 C C . PRO A 1 71 ? 20.899 0.289 -19.262 1.00 69.00 71 PRO A C 1
ATOM 559 O O . PRO A 1 71 ? 20.932 1.466 -19.661 1.00 69.00 71 PRO A O 1
ATOM 562 N N . PRO A 1 72 ? 21.918 -0.288 -18.596 1.00 78.62 72 PRO A N 1
ATOM 563 C CA . PRO A 1 72 ? 23.177 0.396 -18.337 1.00 78.62 72 PRO A CA 1
ATOM 564 C C . PRO A 1 72 ? 23.698 1.099 -19.591 1.00 78.62 72 PRO A C 1
ATOM 566 O O . PRO A 1 72 ? 23.501 0.623 -20.713 1.00 78.62 72 PRO A O 1
ATOM 569 N N . LEU A 1 73 ? 24.359 2.242 -19.403 1.00 74.00 73 LEU A N 1
ATOM 570 C CA . LEU A 1 73 ? 24.873 3.064 -20.501 1.00 74.00 73 LEU A CA 1
ATOM 571 C C . LEU A 1 73 ? 25.690 2.235 -21.505 1.00 74.00 73 LEU A C 1
ATOM 573 O O . LEU A 1 73 ? 25.543 2.421 -22.708 1.00 74.00 73 LEU A O 1
ATOM 577 N N . GLU A 1 74 ? 26.463 1.27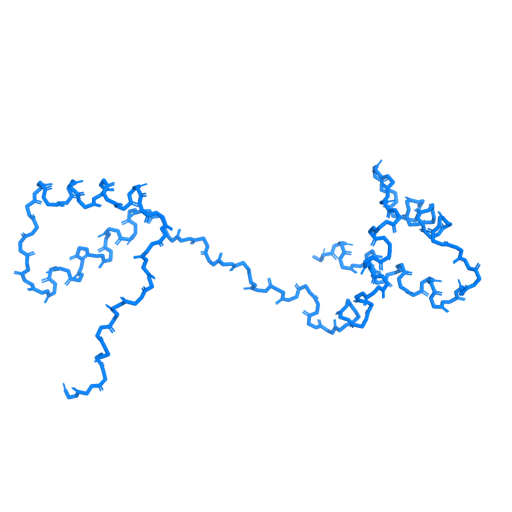1 -21.012 1.00 73.25 74 GLU A N 1
ATOM 578 C CA . GLU A 1 74 ? 27.266 0.338 -21.808 1.00 73.25 74 GLU A CA 1
ATOM 579 C C . GLU A 1 74 ? 26.424 -0.503 -22.782 1.00 73.25 74 GLU A C 1
ATOM 581 O O . GLU A 1 74 ? 26.767 -0.595 -23.956 1.00 73.25 74 GLU A O 1
ATOM 586 N N . MET A 1 75 ? 25.270 -1.033 -22.357 1.00 75.06 75 MET A N 1
ATOM 587 C CA . MET A 1 75 ? 24.360 -1.774 -23.248 1.00 75.06 75 MET A CA 1
ATOM 588 C C . MET A 1 75 ? 23.721 -0.865 -24.299 1.00 75.06 75 MET A C 1
ATOM 590 O O . MET A 1 75 ? 23.518 -1.274 -25.441 1.00 75.06 75 MET A O 1
ATOM 594 N N . ARG A 1 76 ? 23.402 0.379 -23.926 1.00 78.12 76 ARG A N 1
ATOM 595 C CA . ARG A 1 76 ? 22.833 1.363 -24.860 1.00 78.12 76 ARG A CA 1
ATOM 596 C C . ARG A 1 76 ? 23.856 1.782 -25.913 1.00 78.12 76 ARG A C 1
ATOM 598 O O . ARG A 1 76 ? 23.497 1.905 -27.079 1.00 78.12 76 ARG A O 1
ATOM 605 N N . LEU A 1 77 ? 25.112 1.965 -25.506 1.00 76.25 77 LEU A N 1
ATOM 606 C CA . LEU A 1 77 ? 26.225 2.254 -26.408 1.00 76.25 77 LEU A CA 1
ATOM 607 C C . LEU A 1 77 ? 26.537 1.060 -27.314 1.00 76.25 77 LEU A C 1
ATOM 609 O O . LEU A 1 77 ? 26.738 1.263 -28.505 1.00 76.25 77 LEU A O 1
ATOM 613 N N . ALA A 1 78 ? 26.502 -0.170 -26.794 1.00 77.06 78 ALA A N 1
ATOM 614 C CA . ALA A 1 78 ? 26.707 -1.377 -27.594 1.00 77.06 78 ALA A CA 1
ATOM 615 C C . ALA A 1 78 ? 25.621 -1.547 -28.670 1.00 77.06 78 ALA A C 1
ATOM 617 O O . ALA A 1 78 ? 25.937 -1.774 -29.835 1.00 77.06 78 ALA A O 1
ATOM 618 N N . ALA A 1 79 ? 24.346 -1.367 -28.309 1.00 79.12 79 ALA A N 1
ATOM 619 C CA . ALA A 1 79 ? 23.240 -1.424 -29.266 1.00 79.12 79 ALA A CA 1
ATOM 620 C C . ALA A 1 79 ? 23.346 -0.332 -30.343 1.00 79.12 79 ALA A C 1
ATOM 622 O O . ALA A 1 79 ? 23.060 -0.580 -31.513 1.00 79.12 79 ALA A O 1
ATOM 623 N N . TRP A 1 80 ? 23.785 0.867 -29.954 1.00 79.19 80 TRP A N 1
ATOM 624 C CA . TRP A 1 80 ? 24.029 1.960 -30.889 1.00 79.19 80 TRP A CA 1
ATOM 625 C C . TRP A 1 80 ? 25.222 1.682 -31.812 1.00 79.19 80 TRP A C 1
ATOM 627 O O . TRP A 1 80 ? 25.121 1.936 -33.007 1.00 79.19 80 TRP A O 1
ATOM 637 N N . ASN A 1 81 ? 26.312 1.105 -31.296 1.00 73.69 81 ASN A N 1
ATOM 638 C CA . ASN A 1 81 ? 27.459 0.714 -32.113 1.00 73.69 81 ASN A CA 1
ATOM 639 C C . ASN A 1 81 ? 27.051 -0.304 -33.189 1.00 73.69 81 ASN A C 1
ATOM 641 O O . ASN A 1 81 ? 27.322 -0.092 -34.363 1.00 73.69 81 ASN A O 1
ATOM 645 N N . ILE A 1 82 ? 26.289 -1.337 -32.812 1.00 77.25 82 ILE A N 1
ATOM 646 C CA . ILE A 1 82 ? 25.766 -2.337 -33.757 1.00 77.25 82 ILE A CA 1
ATOM 647 C C . ILE A 1 82 ? 24.888 -1.681 -34.840 1.00 77.25 82 ILE A C 1
ATOM 649 O O . ILE A 1 82 ? 24.982 -2.033 -36.014 1.00 77.25 82 ILE A O 1
ATOM 653 N N . ASP A 1 83 ? 24.028 -0.722 -34.482 1.00 75.00 83 ASP A N 1
ATOM 654 C CA . ASP A 1 83 ? 23.199 0.014 -35.452 1.00 75.00 83 ASP A CA 1
ATOM 655 C C . ASP A 1 83 ? 24.040 0.898 -36.396 1.00 75.00 83 ASP A C 1
ATOM 657 O O . ASP A 1 83 ? 23.731 0.988 -37.584 1.00 75.00 83 ASP A O 1
ATOM 661 N N . MET A 1 84 ? 25.127 1.500 -35.906 1.00 72.94 84 MET A N 1
ATOM 662 C CA . MET A 1 84 ? 26.048 2.313 -36.713 1.00 72.94 84 MET A CA 1
ATOM 663 C C . MET A 1 84 ? 26.930 1.466 -37.638 1.00 72.94 84 MET A C 1
ATOM 665 O O . MET A 1 84 ? 27.098 1.821 -38.807 1.00 72.94 84 MET A O 1
ATOM 669 N N . GLU A 1 85 ? 27.412 0.316 -37.161 1.00 71.19 85 GLU A N 1
ATOM 670 C CA . GLU A 1 85 ? 28.127 -0.684 -37.9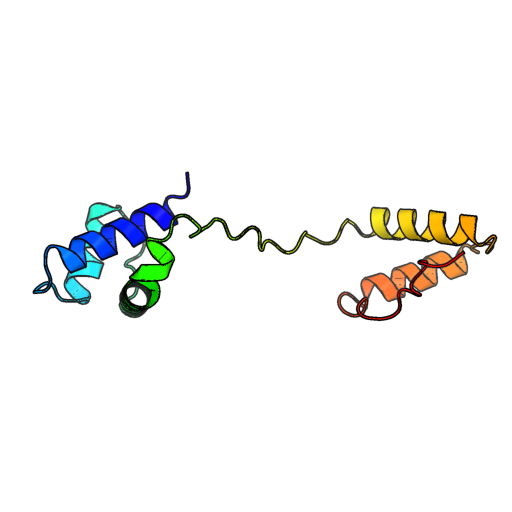64 1.00 71.19 85 GLU A CA 1
ATOM 671 C C . GLU A 1 85 ? 27.243 -1.192 -39.112 1.00 71.19 85 GLU A C 1
ATOM 673 O O . GLU A 1 85 ? 27.680 -1.246 -40.261 1.00 71.19 85 GLU A O 1
ATOM 678 N N . ARG A 1 86 ? 25.954 -1.454 -38.849 1.00 71.44 86 ARG A N 1
ATOM 679 C CA . ARG A 1 86 ? 24.977 -1.828 -39.892 1.00 71.44 86 ARG A CA 1
ATOM 680 C C . ARG A 1 86 ? 24.730 -0.729 -40.926 1.00 71.44 86 ARG A C 1
ATOM 682 O O . ARG A 1 86 ? 24.315 -1.035 -42.040 1.00 71.44 86 ARG A O 1
ATOM 689 N N . ARG A 1 87 ? 24.967 0.535 -40.569 1.00 72.94 87 ARG A N 1
ATOM 690 C CA . ARG A 1 87 ? 24.861 1.700 -41.465 1.00 72.94 87 ARG A CA 1
ATOM 691 C C . ARG A 1 87 ? 26.193 2.055 -42.131 1.00 72.94 87 ARG A C 1
ATOM 693 O O . ARG A 1 87 ? 26.242 3.033 -42.872 1.00 72.94 87 ARG A O 1
ATOM 700 N N . ASN A 1 88 ? 27.241 1.262 -41.892 1.00 67.25 88 ASN A N 1
ATOM 701 C CA . ASN A 1 88 ? 28.591 1.442 -42.423 1.00 67.25 88 ASN A CA 1
ATOM 702 C C . ASN A 1 88 ? 29.210 2.813 -42.076 1.00 67.25 88 ASN A C 1
ATOM 704 O O . ASN A 1 88 ? 29.960 3.395 -42.860 1.00 67.25 88 ASN A O 1
ATOM 708 N N . ILE A 1 89 ? 28.860 3.355 -40.904 1.00 67.88 89 ILE A N 1
ATOM 709 C CA . ILE A 1 89 ? 29.405 4.616 -40.397 1.00 67.88 89 ILE A CA 1
ATOM 710 C C . ILE A 1 89 ? 30.622 4.284 -39.530 1.00 67.88 89 ILE A C 1
ATOM 712 O O . ILE A 1 89 ? 30.484 3.692 -38.462 1.00 67.88 89 ILE A O 1
ATOM 716 N N . CYS A 1 90 ? 31.818 4.685 -39.967 1.00 60.66 90 CYS A N 1
ATOM 717 C CA . CYS A 1 90 ? 33.038 4.520 -39.178 1.00 60.66 90 CYS A CA 1
ATOM 718 C C . CYS A 1 90 ? 32.996 5.417 -37.936 1.00 60.66 90 CYS A C 1
ATOM 720 O O . CYS A 1 90 ? 33.103 6.642 -38.026 1.00 60.66 90 CYS A O 1
ATOM 722 N N . LEU A 1 91 ? 32.867 4.805 -36.762 1.00 62.81 91 LEU A N 1
ATOM 723 C CA . LEU A 1 91 ? 32.907 5.522 -35.497 1.00 62.81 91 LEU A CA 1
ATOM 724 C C . LEU A 1 91 ? 34.358 5.842 -35.126 1.00 62.81 91 LEU A C 1
ATOM 726 O O . LEU A 1 91 ? 35.112 4.970 -34.696 1.00 62.81 91 LEU A O 1
ATOM 730 N N . SER A 1 92 ? 34.764 7.105 -35.272 1.00 64.69 92 SER A N 1
ATOM 731 C CA . SER A 1 92 ? 36.033 7.558 -34.701 1.00 64.69 92 SER A CA 1
ATOM 732 C C . SER A 1 92 ? 35.940 7.571 -33.170 1.00 64.69 92 SER A C 1
ATOM 734 O O . SER A 1 92 ? 34.877 7.811 -32.588 1.00 64.69 92 SER A O 1
ATOM 736 N N . ARG A 1 93 ? 37.069 7.341 -32.488 1.00 61.28 93 ARG A N 1
ATOM 737 C CA . ARG A 1 93 ? 37.165 7.380 -31.015 1.00 61.28 93 ARG A CA 1
ATOM 738 C C . ARG A 1 93 ? 36.595 8.680 -30.430 1.00 61.28 93 ARG A C 1
ATOM 740 O O . ARG A 1 93 ? 35.982 8.669 -29.368 1.00 61.28 93 ARG A O 1
ATOM 747 N N . GLU A 1 94 ? 36.765 9.785 -31.146 1.00 66.44 94 GLU A N 1
ATOM 748 C CA . GLU A 1 94 ? 36.270 11.114 -30.782 1.00 66.44 94 GLU A CA 1
ATOM 749 C C . GLU A 1 94 ? 34.737 11.201 -30.836 1.00 66.44 94 GLU A C 1
ATOM 751 O O . GLU A 1 94 ? 34.121 11.760 -29.927 1.00 66.44 94 GLU A O 1
ATOM 756 N N . LEU A 1 95 ? 34.111 10.580 -31.843 1.00 65.50 95 LEU A N 1
ATOM 757 C CA . LEU A 1 95 ? 32.655 10.532 -31.994 1.00 65.50 95 LEU A CA 1
ATOM 758 C C . LEU A 1 95 ? 31.999 9.717 -30.868 1.00 65.50 95 LEU A C 1
ATOM 760 O O . LEU A 1 95 ? 30.999 10.145 -30.292 1.00 65.50 95 LEU A O 1
ATOM 764 N N . VAL A 1 96 ? 32.599 8.582 -30.496 1.00 63.06 96 VAL A N 1
ATOM 765 C CA . VAL A 1 96 ? 32.117 7.729 -29.392 1.00 63.06 96 VAL A CA 1
ATOM 766 C C . VAL A 1 96 ? 32.206 8.456 -28.044 1.00 63.06 96 VAL A C 1
ATOM 768 O O . VAL A 1 96 ? 31.256 8.423 -27.258 1.00 63.06 96 VAL A O 1
ATOM 771 N N . ILE A 1 97 ? 33.309 9.171 -27.788 1.00 63.91 97 ILE A N 1
ATOM 772 C CA . ILE A 1 97 ? 33.497 9.962 -26.559 1.00 63.91 97 ILE A CA 1
ATOM 773 C C . ILE A 1 97 ? 32.495 11.127 -26.494 1.00 63.91 97 ILE A C 1
ATOM 775 O O . ILE A 1 97 ? 31.855 11.332 -25.459 1.00 63.91 97 ILE A O 1
ATOM 779 N N . GLY A 1 98 ? 32.306 11.863 -27.595 1.00 62.88 98 GLY A N 1
ATOM 780 C CA . GLY A 1 98 ? 31.363 12.987 -27.650 1.00 62.88 98 GLY A CA 1
ATOM 781 C C . GLY A 1 98 ? 29.910 12.567 -27.398 1.00 62.88 98 GLY A C 1
ATOM 782 O O . GLY A 1 98 ? 29.159 13.260 -26.705 1.00 62.88 98 GLY A O 1
ATOM 783 N N . ILE A 1 99 ? 29.528 11.392 -27.894 1.00 63.16 99 ILE A N 1
ATOM 784 C CA . ILE A 1 99 ? 28.181 10.840 -27.744 1.00 63.16 99 ILE A CA 1
ATOM 785 C C . ILE A 1 99 ? 27.949 10.280 -26.332 1.00 63.16 99 ILE A C 1
ATOM 787 O O . ILE A 1 99 ? 26.891 10.526 -25.748 1.00 63.16 99 ILE A O 1
ATOM 791 N N . GLY A 1 100 ? 28.943 9.622 -25.725 1.00 59.06 100 GLY A N 1
ATOM 792 C CA . GLY A 1 100 ? 28.883 9.203 -24.318 1.00 59.06 100 GLY A CA 1
ATOM 793 C C . GLY A 1 100 ? 28.639 10.376 -23.355 1.00 59.06 100 GLY A C 1
ATOM 794 O O . GLY A 1 100 ? 27.824 10.269 -22.436 1.00 59.06 100 GLY A O 1
ATOM 795 N N . LEU A 1 101 ? 29.256 11.534 -23.621 1.00 60.84 101 LEU A N 1
ATOM 796 C CA . LEU A 1 101 ? 29.042 12.768 -22.854 1.00 60.84 101 LEU A CA 1
ATOM 797 C C . LEU A 1 101 ? 27.637 13.370 -23.059 1.00 60.84 101 LEU A C 1
ATOM 799 O O . LEU A 1 101 ? 27.039 13.865 -22.099 1.00 60.84 101 LEU A O 1
ATOM 803 N N . GLN A 1 102 ? 27.068 13.297 -24.271 1.00 56.19 102 GLN A N 1
ATOM 804 C CA . GLN A 1 102 ? 25.672 13.695 -24.512 1.00 56.19 102 GLN A CA 1
ATOM 805 C C . GLN A 1 102 ? 24.672 12.757 -23.821 1.00 56.19 102 GLN A C 1
ATOM 807 O O . GLN A 1 102 ? 23.714 13.231 -23.208 1.00 56.19 102 GLN A O 1
ATOM 812 N N . PHE A 1 103 ? 24.898 11.440 -23.856 1.00 53.84 103 PHE A N 1
ATOM 813 C CA . PHE A 1 103 ? 24.028 10.468 -23.184 1.00 53.84 103 PHE A CA 1
ATOM 814 C C . PHE A 1 103 ? 24.072 10.583 -21.655 1.00 53.84 103 PHE A C 1
ATOM 816 O O . PHE A 1 103 ? 23.035 10.401 -21.015 1.00 53.84 103 PHE A O 1
ATOM 823 N N . GLY A 1 104 ? 25.222 10.943 -21.073 1.00 53.22 104 GLY A N 1
ATOM 824 C CA . GLY A 1 104 ? 25.350 11.228 -19.639 1.00 53.22 104 GLY A CA 1
ATOM 825 C C . GLY A 1 104 ? 24.625 12.505 -19.190 1.00 53.22 104 GLY A C 1
ATOM 826 O O . GLY A 1 104 ? 24.137 12.567 -18.064 1.00 53.22 104 GLY A O 1
ATOM 827 N N . ARG A 1 105 ? 24.493 13.512 -20.070 1.00 50.19 105 ARG A N 1
ATOM 828 C CA . ARG A 1 105 ? 23.781 14.776 -19.777 1.00 50.19 105 ARG A CA 1
ATOM 829 C C . ARG A 1 105 ? 22.283 14.731 -20.094 1.00 50.19 105 ARG A C 1
ATOM 831 O O . ARG A 1 105 ? 21.533 15.545 -19.561 1.00 50.19 105 ARG A O 1
ATOM 838 N N . ILE A 1 106 ? 21.827 13.806 -20.943 1.00 45.25 106 ILE A N 1
ATOM 839 C CA . ILE A 1 106 ? 20.452 13.775 -21.465 1.00 45.25 106 ILE A CA 1
ATOM 840 C C . ILE A 1 106 ? 19.782 12.447 -21.093 1.00 45.25 106 ILE A C 1
ATOM 842 O O . ILE A 1 106 ? 19.530 11.573 -21.921 1.00 45.25 106 ILE A O 1
ATOM 846 N N . GLY A 1 107 ? 19.403 12.318 -19.824 1.00 45.06 107 GLY A N 1
ATOM 847 C CA . GLY A 1 107 ? 18.515 11.250 -19.360 1.00 45.06 107 GLY A CA 1
ATOM 848 C C . GLY A 1 107 ? 17.065 11.346 -19.871 1.00 45.06 107 GLY A C 1
ATOM 849 O O . GLY A 1 107 ? 16.235 10.555 -19.436 1.00 45.06 107 GLY A O 1
ATOM 850 N N . LEU A 1 108 ? 16.707 12.302 -20.746 1.00 43.56 108 LEU A N 1
ATOM 851 C CA . LEU A 1 108 ? 15.297 12.667 -20.983 1.00 43.56 108 LEU A CA 1
ATOM 852 C C . LEU A 1 108 ? 14.901 13.062 -22.422 1.00 43.56 108 LEU A C 1
ATOM 854 O O . LEU A 1 108 ? 13.923 13.788 -22.597 1.00 43.56 108 LEU A O 1
ATOM 858 N N . ARG A 1 109 ? 15.564 12.590 -23.489 1.00 39.69 109 ARG A N 1
ATOM 859 C CA . ARG A 1 109 ? 15.039 12.855 -24.849 1.00 39.69 109 ARG A CA 1
ATOM 860 C C . ARG A 1 109 ? 15.315 11.774 -25.889 1.00 39.69 109 ARG A C 1
ATOM 862 O O . ARG A 1 109 ? 15.859 12.047 -26.944 1.00 39.69 109 ARG A O 1
ATOM 869 N N . TRP A 1 110 ? 14.844 10.559 -25.627 1.00 40.25 110 TRP A N 1
ATOM 870 C CA . TRP A 1 110 ? 14.508 9.613 -26.699 1.00 40.25 110 TRP A CA 1
ATOM 871 C C . TRP A 1 110 ? 13.002 9.367 -26.692 1.00 40.25 110 TRP A C 1
ATOM 873 O O . TRP A 1 110 ? 12.497 8.322 -26.295 1.00 40.25 110 TRP A O 1
ATOM 883 N N . ARG A 1 111 ? 12.257 10.397 -27.094 1.00 40.25 111 ARG A N 1
ATOM 884 C CA . ARG A 1 111 ? 10.887 10.247 -27.577 1.00 40.25 111 ARG A CA 1
ATOM 885 C C . ARG A 1 111 ? 10.821 11.010 -28.893 1.00 40.25 111 ARG A C 1
ATOM 887 O O . ARG A 1 111 ? 10.982 12.226 -28.889 1.00 40.25 111 ARG A O 1
ATOM 894 N N . ARG A 1 112 ? 10.524 10.269 -29.966 1.00 42.91 112 ARG A N 1
ATOM 895 C CA . ARG A 1 112 ? 10.207 10.737 -31.325 1.00 42.91 112 ARG A CA 1
ATOM 896 C C . ARG A 1 112 ? 11.421 10.963 -32.243 1.00 42.91 112 ARG A C 1
ATOM 898 O O . ARG A 1 112 ? 11.906 12.075 -32.384 1.00 42.91 112 ARG A O 1
ATOM 905 N N . THR A 1 113 ? 11.882 9.878 -32.863 1.00 42.16 113 THR A N 1
ATOM 906 C CA . THR A 1 113 ? 12.226 9.756 -34.301 1.00 42.16 113 THR A CA 1
ATOM 907 C C . THR A 1 113 ? 12.737 8.329 -34.547 1.00 42.16 113 THR A C 1
ATOM 909 O O . THR A 1 113 ? 13.903 8.100 -34.834 1.00 42.16 113 THR A O 1
ATOM 912 N N . SER A 1 114 ? 11.857 7.336 -34.386 1.00 33.56 114 SER A N 1
ATOM 913 C CA . SER A 1 114 ? 12.024 6.087 -35.136 1.00 33.56 114 SER A CA 1
ATOM 914 C C . SER A 1 114 ? 11.434 6.354 -36.518 1.00 33.56 114 SER A C 1
ATOM 916 O O . SER A 1 114 ? 10.243 6.671 -36.577 1.00 33.56 114 SER A O 1
ATOM 918 N N . PRO A 1 115 ? 12.206 6.284 -37.614 1.00 37.78 115 PRO A N 1
ATOM 919 C CA . PRO A 1 115 ? 11.612 6.066 -38.917 1.00 37.78 115 PRO A CA 1
ATOM 920 C C . PRO A 1 115 ? 10.971 4.681 -38.868 1.00 37.78 115 PRO A C 1
ATOM 922 O O . PRO A 1 115 ? 11.623 3.694 -38.527 1.00 37.78 115 PRO A O 1
ATOM 925 N N . ASP A 1 116 ? 9.671 4.648 -39.121 1.00 41.06 116 ASP A N 1
ATOM 926 C CA . ASP A 1 116 ? 8.901 3.439 -39.349 1.00 41.06 116 ASP A CA 1
ATOM 927 C C . ASP A 1 116 ? 9.545 2.659 -40.507 1.00 41.06 116 ASP A C 1
ATOM 929 O O . ASP A 1 116 ? 9.454 3.059 -41.666 1.00 41.06 116 ASP A O 1
ATOM 933 N N . LEU A 1 117 ? 10.250 1.574 -40.181 1.00 41.84 117 LEU A N 1
ATOM 934 C CA . LEU A 1 117 ? 10.679 0.567 -41.147 1.00 41.84 117 LEU A CA 1
ATOM 935 C C . LEU A 1 117 ? 9.624 -0.539 -41.204 1.00 41.84 117 LEU A C 1
ATOM 937 O O . LEU A 1 117 ? 9.880 -1.704 -40.909 1.00 41.84 117 LEU A O 1
ATOM 941 N N . SER A 1 118 ? 8.417 -0.150 -41.595 1.00 41.94 118 SER A N 1
ATOM 942 C CA . SER A 1 118 ? 7.409 -1.031 -42.157 1.00 41.94 118 SER A CA 1
ATOM 943 C C . SER A 1 118 ? 7.008 -0.493 -43.527 1.00 41.94 118 SER A C 1
ATOM 945 O O . SER A 1 118 ? 5.979 0.158 -43.689 1.00 41.94 118 SER A O 1
ATOM 947 N N . ARG A 1 119 ? 7.861 -0.738 -44.530 1.00 41.88 119 ARG A N 1
ATOM 948 C CA . ARG A 1 119 ? 7.465 -1.047 -45.914 1.00 41.88 119 ARG A CA 1
ATOM 949 C C . ARG A 1 119 ? 8.688 -1.232 -46.814 1.00 41.88 119 ARG A C 1
ATOM 951 O O . ARG A 1 119 ? 9.411 -0.273 -47.058 1.00 41.88 119 ARG A O 1
ATOM 958 N N . ARG A 1 120 ? 8.701 -2.426 -47.417 1.00 40.75 120 ARG A N 1
ATOM 959 C CA . ARG A 1 120 ? 9.454 -2.903 -48.588 1.00 40.75 120 ARG A CA 1
ATOM 960 C C . ARG A 1 120 ? 10.877 -3.377 -48.342 1.00 40.75 120 ARG A C 1
ATOM 962 O O . ARG A 1 120 ? 11.716 -2.571 -47.904 1.00 40.75 120 ARG A O 1
#

Sequence (120 aa):
MDRSKFHKRAIIRMAEACPSMTQSELVAWARKKFKLRAKPSRNAISDIMKNAESIMSATYGDDSQHKPTPPPLEMRLAAWNIDMERRNICLSRELVIGIGLQFGRIGLRWRRTSPDLSRR